Protein AF-A0A7X8FWI7-F1 (afdb_monomer_lite)

pLDDT: mean 73.32, std 18.99, range [35.81, 96.5]

Radius of gyration: 21.36 Å; chains: 1; bounding box: 43×24×58 Å

Secondary structure (DSSP, 8-state):
-EE-TTT--EE-TTTTTTS-TTT-TT--TTTGGG--S-------S------SS-PPPHHHHHHHHHHHHHHHHHHHHHH-

Sequence (80 aa):
SVKCPSCGFAGDSRAFRSGCPVCGYAVNTGDAAQQGDTRHMRGSGQKKRGSATDPLPWWIYVLSLALLALVSALVVMNAG

Foldseek 3Di:
DDADPPPRDDDDPVCCPQHPPPPCHNRDVVCVVPPPDDDDDDDDDDDPDDDDDPPPPPVVVVVVVVVVVVVVVVCVVVVD

Structure (mmCIF, N/CA/C/O backbone):
data_AF-A0A7X8FWI7-F1
#
_entry.id   AF-A0A7X8FWI7-F1
#
loop_
_atom_site.group_PDB
_atom_site.id
_atom_site.type_symbol
_atom_site.label_atom_id
_atom_site.label_alt_id
_atom_site.label_comp_id
_atom_site.label_asym_id
_atom_site.label_entity_id
_atom_site.label_seq_id
_atom_site.pdbx_PDB_ins_code
_atom_site.Cartn_x
_atom_site.Cartn_y
_atom_site.Cartn_z
_atom_site.occupancy
_atom_site.B_iso_or_equiv
_atom_site.auth_seq_id
_atom_site.auth_comp_id
_atom_site.auth_asym_id
_atom_site.auth_atom_id
_atom_site.pdbx_PDB_model_num
ATOM 1 N N . SER A 1 1 ? -20.009 6.261 24.773 1.00 65.50 1 SER A N 1
ATOM 2 C CA . SER A 1 1 ? -19.543 5.371 23.693 1.00 65.50 1 SER A CA 1
ATOM 3 C C . SER A 1 1 ? -18.760 6.203 22.693 1.00 65.50 1 SER A C 1
ATOM 5 O O . SER A 1 1 ? -19.208 7.297 22.367 1.00 65.50 1 SER A O 1
ATOM 7 N N . VAL A 1 2 ? -17.580 5.740 22.286 1.00 82.56 2 VAL A N 1
ATOM 8 C CA . VAL A 1 2 ? -16.668 6.394 21.332 1.00 82.56 2 VAL A CA 1
ATOM 9 C C . VAL A 1 2 ? -16.566 5.511 20.093 1.00 82.56 2 VAL A C 1
ATOM 11 O O . VAL A 1 2 ? -16.574 4.287 20.212 1.00 82.56 2 VAL A O 1
ATOM 14 N N . LYS A 1 3 ? -16.494 6.128 18.910 1.00 85.25 3 LYS A N 1
ATOM 15 C CA . LYS A 1 3 ? -16.351 5.442 17.621 1.00 85.25 3 LYS A CA 1
ATOM 16 C C . LYS A 1 3 ? -14.982 5.739 17.018 1.00 85.25 3 LYS A C 1
ATOM 18 O O . LYS A 1 3 ? -14.579 6.897 16.956 1.00 85.25 3 LYS A O 1
ATOM 23 N N . CYS A 1 4 ? -14.285 4.702 16.563 1.00 85.31 4 CYS A N 1
ATOM 24 C CA . CYS A 1 4 ? -13.029 4.835 15.840 1.00 85.31 4 CYS A CA 1
ATOM 25 C C . CYS A 1 4 ? -13.295 5.334 14.409 1.00 85.31 4 CYS A C 1
ATOM 27 O O . CYS A 1 4 ? -14.034 4.665 13.685 1.00 85.31 4 CYS A O 1
ATOM 29 N N . PRO A 1 5 ? -12.674 6.439 13.960 1.00 85.50 5 PRO A N 1
ATOM 30 C CA . PRO A 1 5 ? -12.839 6.930 12.591 1.00 85.50 5 PRO A CA 1
ATOM 31 C C . PRO A 1 5 ? -12.129 6.058 11.543 1.00 85.50 5 PRO A C 1
ATOM 33 O O . PRO A 1 5 ? -12.527 6.069 10.386 1.00 85.50 5 PRO A O 1
ATOM 36 N N . SER A 1 6 ? -11.107 5.285 11.927 1.00 81.12 6 SER A N 1
ATOM 37 C CA . SER A 1 6 ? -10.331 4.472 10.979 1.00 81.12 6 SER A CA 1
ATOM 38 C C . SER A 1 6 ? -10.947 3.109 10.682 1.00 81.12 6 SER A C 1
ATOM 40 O O . SER A 1 6 ? -10.884 2.654 9.547 1.00 81.12 6 SER A O 1
ATOM 42 N N . CYS A 1 7 ? -11.535 2.441 11.680 1.00 84.06 7 CYS A N 1
ATOM 43 C CA . CYS A 1 7 ? -12.107 1.098 11.503 1.00 84.06 7 CYS A CA 1
ATOM 44 C C . CYS A 1 7 ? -13.593 0.984 11.869 1.00 84.06 7 CYS A C 1
ATOM 46 O O . CYS A 1 7 ? -14.167 -0.093 11.746 1.00 84.06 7 CYS A O 1
ATOM 48 N N . GLY A 1 8 ? -14.222 2.056 12.362 1.00 85.88 8 GLY A N 1
ATOM 49 C CA . GLY A 1 8 ? -15.641 2.066 12.730 1.00 85.88 8 GLY A CA 1
ATOM 50 C C . GLY A 1 8 ? -15.985 1.377 14.056 1.00 85.88 8 GLY A C 1
ATOM 51 O O . GLY A 1 8 ? -17.151 1.373 14.447 1.00 85.88 8 GLY A O 1
ATOM 52 N N . PHE A 1 9 ? -15.004 0.820 14.776 1.00 84.75 9 PHE A N 1
ATOM 53 C CA . PHE A 1 9 ? -15.235 0.169 16.069 1.00 84.75 9 PHE A CA 1
ATOM 54 C C . PHE A 1 9 ? -15.859 1.138 17.082 1.00 84.75 9 PHE A C 1
ATOM 56 O O . PHE A 1 9 ? -15.330 2.228 17.302 1.00 84.75 9 PHE A O 1
ATOM 63 N N . ALA A 1 10 ? -16.957 0.730 17.719 1.00 87.12 10 ALA A N 1
ATOM 64 C CA . ALA A 1 10 ? -17.645 1.493 18.752 1.00 87.12 10 ALA A CA 1
ATOM 65 C C . ALA A 1 10 ? -17.506 0.788 20.106 1.00 87.12 10 ALA A C 1
ATOM 67 O O . ALA A 1 10 ? -17.802 -0.399 20.214 1.00 87.12 10 ALA A O 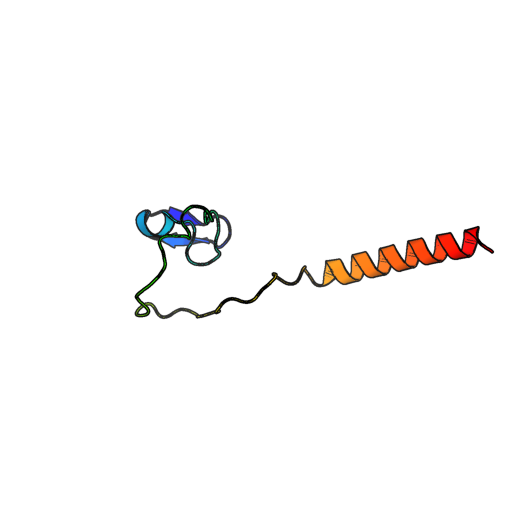1
ATOM 68 N N . GLY A 1 11 ? -17.092 1.512 21.142 1.00 83.69 11 GLY A N 1
ATOM 69 C CA . GLY A 1 11 ? -16.885 0.939 22.474 1.00 83.69 11 GLY A CA 1
ATOM 70 C C . GLY A 1 11 ? -16.866 1.983 23.587 1.00 83.69 11 GLY A C 1
ATOM 71 O O . GLY A 1 11 ? -17.113 3.172 23.366 1.00 83.69 11 GLY A O 1
ATOM 72 N N . ASP A 1 12 ? -16.580 1.548 24.810 1.00 84.44 12 ASP A N 1
ATOM 73 C CA . ASP A 1 12 ? -16.509 2.434 25.972 1.00 84.44 12 ASP A CA 1
ATOM 74 C C . ASP A 1 12 ? -15.300 3.363 25.916 1.00 84.44 12 ASP A C 1
ATOM 76 O O . ASP A 1 12 ? -14.203 2.945 25.560 1.00 84.44 12 ASP A O 1
ATOM 80 N N . SER A 1 13 ? -15.455 4.608 26.378 1.00 81.44 13 SER A N 1
ATOM 81 C CA . SER A 1 13 ? -14.375 5.607 26.368 1.00 81.44 13 SER A CA 1
ATOM 82 C C . SER A 1 13 ? -13.113 5.142 27.113 1.00 81.44 13 SER A C 1
ATOM 84 O O . SER A 1 13 ? -12.015 5.586 26.799 1.00 81.44 13 SER A O 1
ATOM 86 N N . ARG A 1 14 ? -13.243 4.221 28.083 1.00 80.19 14 ARG A N 1
ATOM 87 C CA . ARG A 1 14 ? -12.105 3.616 28.802 1.00 80.19 14 ARG A CA 1
ATOM 88 C C . ARG A 1 14 ? -11.249 2.715 27.908 1.00 80.19 14 ARG A C 1
ATOM 90 O O . ARG A 1 14 ? -10.038 2.704 28.081 1.00 80.19 14 ARG A O 1
ATOM 97 N N . ALA A 1 15 ? -11.862 2.011 26.956 1.00 75.81 15 ALA A N 1
ATOM 98 C CA . ALA A 1 15 ? -11.167 1.137 26.013 1.00 75.81 15 ALA A CA 1
ATOM 99 C C . ALA A 1 15 ? -10.371 1.917 24.953 1.00 75.81 15 ALA A C 1
ATOM 101 O O . ALA A 1 15 ? -9.492 1.343 24.326 1.00 75.81 15 ALA A O 1
ATOM 102 N N . PHE A 1 16 ? -10.661 3.213 24.777 1.00 82.50 16 PHE A N 1
ATOM 103 C CA . PHE A 1 16 ? -9.949 4.111 23.862 1.00 82.50 16 PHE A CA 1
ATOM 104 C C . PHE A 1 16 ? -8.859 4.949 24.542 1.00 82.50 16 PHE A C 1
ATOM 106 O O . PHE A 1 16 ? -8.221 5.759 23.874 1.00 82.50 16 PHE A O 1
ATOM 113 N N . ARG A 1 17 ? -8.638 4.787 25.858 1.00 81.56 17 ARG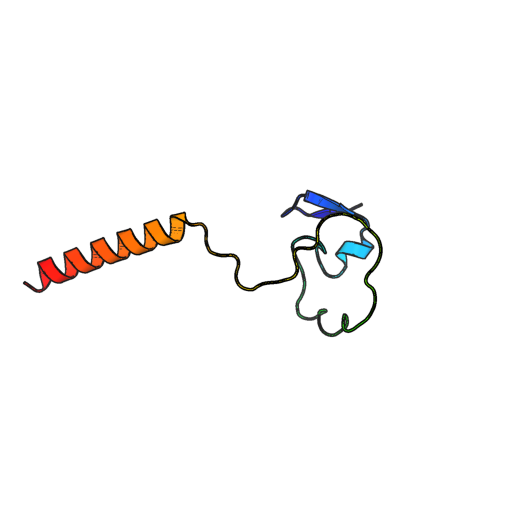 A N 1
ATOM 114 C CA . ARG A 1 17 ? -7.640 5.574 26.610 1.00 81.56 17 ARG A CA 1
ATOM 115 C C . ARG A 1 17 ? -6.233 5.453 26.032 1.00 81.56 17 ARG A C 1
ATOM 117 O O . ARG A 1 17 ? -5.515 6.439 26.025 1.00 81.56 17 ARG A O 1
ATOM 124 N N . SER A 1 18 ? -5.877 4.265 25.552 1.00 79.75 18 SER A N 1
ATOM 125 C CA . SER A 1 18 ? -4.592 3.965 24.917 1.00 79.75 18 SER A CA 1
ATOM 126 C C . SER A 1 18 ? -4.681 3.892 23.386 1.00 79.75 18 SER A C 1
ATOM 128 O O . SER A 1 18 ? -3.798 3.321 22.755 1.00 79.75 18 SER A O 1
ATOM 130 N N . GLY A 1 19 ? -5.734 4.451 22.777 1.00 81.12 19 GLY A N 1
ATOM 131 C CA . GLY A 1 19 ? -6.021 4.332 21.343 1.00 81.12 19 GLY A CA 1
ATOM 132 C C . GLY A 1 19 ? -7.018 3.215 21.015 1.00 81.12 19 GLY A C 1
ATOM 133 O O . GLY A 1 19 ? -7.579 2.565 21.894 1.00 81.12 19 GLY A O 1
ATOM 134 N N . CYS A 1 20 ? -7.307 3.007 19.729 1.00 85.06 20 CYS A N 1
ATOM 135 C CA . CYS A 1 20 ? -8.272 2.006 19.281 1.00 85.06 20 CYS A CA 1
ATOM 136 C C . CYS A 1 20 ? -7.692 0.584 19.409 1.00 85.06 20 CYS A C 1
ATOM 138 O O . CYS A 1 20 ? -6.744 0.259 18.692 1.00 85.06 20 CYS A O 1
ATOM 140 N N . PRO A 1 21 ? -8.306 -0.314 20.203 1.00 80.69 21 PRO A N 1
ATOM 141 C CA . PRO A 1 21 ? -7.779 -1.663 20.440 1.00 80.69 21 PRO A CA 1
ATOM 142 C C . PRO A 1 21 ? -7.919 -2.609 19.235 1.00 80.69 21 PRO A C 1
ATOM 144 O O . PRO A 1 21 ? -7.419 -3.729 19.275 1.00 80.69 21 PRO A O 1
ATOM 147 N N . VAL A 1 22 ? -8.626 -2.189 18.180 1.00 79.25 22 VAL A N 1
ATOM 148 C CA . VAL A 1 22 ? -8.898 -3.014 16.991 1.00 79.25 22 VAL A CA 1
ATOM 149 C C . VAL A 1 22 ? -7.903 -2.744 15.866 1.00 79.25 22 VAL A C 1
ATOM 151 O O . VAL A 1 22 ? -7.421 -3.684 15.246 1.00 79.25 22 VAL A O 1
ATOM 154 N N . CYS A 1 23 ? -7.612 -1.471 15.585 1.00 80.69 23 CYS A N 1
ATOM 155 C CA . CYS A 1 23 ? -6.760 -1.072 14.457 1.00 80.69 23 CYS A CA 1
ATOM 156 C C . CYS A 1 23 ? -5.530 -0.252 14.861 1.00 80.69 23 CYS A C 1
ATOM 158 O O . CYS A 1 23 ? -4.725 0.086 14.004 1.00 80.69 23 CYS A O 1
ATOM 160 N N . GLY A 1 24 ? -5.391 0.109 16.138 1.00 77.56 24 GLY A N 1
ATOM 161 C CA . GLY A 1 24 ? -4.270 0.919 16.605 1.00 77.56 24 GLY A CA 1
ATOM 162 C C . GLY A 1 24 ? -4.398 2.421 16.330 1.00 77.56 24 GLY A C 1
ATOM 163 O O . GLY A 1 24 ? -3.443 3.160 16.539 1.00 77.56 24 GLY A O 1
ATOM 164 N N . TYR A 1 25 ? -5.555 2.923 15.884 1.00 84.56 25 TYR A N 1
ATOM 165 C CA . TYR A 1 25 ? -5.745 4.367 15.705 1.00 84.56 25 TYR A CA 1
ATOM 166 C C . TYR A 1 25 ? -5.481 5.134 17.009 1.00 84.56 25 TYR A C 1
ATOM 168 O O . TYR A 1 25 ? -6.096 4.832 18.032 1.00 84.56 25 TYR A O 1
ATOM 176 N N . ALA A 1 26 ? -4.601 6.136 16.954 1.00 83.75 26 ALA A N 1
ATOM 177 C CA . ALA A 1 26 ? -4.183 6.948 18.098 1.00 83.75 26 ALA A CA 1
ATOM 178 C C . ALA A 1 26 ? -3.543 6.158 19.260 1.00 83.75 26 ALA A C 1
ATOM 180 O O . ALA A 1 26 ? -3.601 6.605 20.404 1.00 83.75 26 ALA A O 1
ATOM 181 N N . VAL A 1 27 ? -2.928 4.996 18.992 1.00 83.75 27 VAL A N 1
ATOM 182 C CA . VAL A 1 27 ? -2.068 4.349 19.995 1.00 83.75 27 VAL A CA 1
ATOM 183 C C . VAL A 1 27 ? -0.821 5.200 20.204 1.00 83.75 27 VAL A C 1
ATOM 185 O O . VAL A 1 27 ? -0.030 5.406 19.284 1.00 83.75 27 VAL A O 1
ATOM 188 N N . ASN A 1 28 ? -0.662 5.740 21.409 1.00 71.69 28 ASN A N 1
ATOM 189 C CA . ASN A 1 28 ? 0.506 6.534 21.752 1.00 71.69 28 ASN A CA 1
ATOM 190 C C . ASN A 1 28 ? 1.601 5.583 22.247 1.00 71.69 28 ASN A C 1
ATOM 192 O O . ASN A 1 28 ? 1.438 4.896 23.256 1.00 71.69 28 ASN A O 1
ATOM 196 N N . THR A 1 29 ? 2.721 5.506 21.533 1.00 62.28 29 THR A N 1
ATOM 197 C CA . THR A 1 29 ? 3.841 4.613 21.879 1.00 62.28 29 THR A CA 1
ATOM 198 C C . THR A 1 29 ? 4.522 4.988 23.200 1.00 62.28 29 THR A C 1
ATOM 200 O O . THR A 1 29 ? 5.229 4.158 23.764 1.00 62.28 29 THR A O 1
ATOM 203 N N . GLY A 1 30 ? 4.262 6.189 23.737 1.00 54.78 30 GLY A N 1
ATOM 204 C CA . GLY A 1 30 ? 4.682 6.606 25.081 1.00 54.78 30 GLY A CA 1
ATOM 205 C C . GLY A 1 30 ? 3.937 5.906 26.227 1.00 54.78 30 GLY A C 1
ATOM 206 O O . GLY A 1 30 ? 4.500 5.756 27.306 1.00 54.78 30 GLY A O 1
ATOM 207 N N . ASP A 1 31 ? 2.719 5.407 25.986 1.00 53.94 31 ASP A N 1
ATOM 208 C CA . ASP A 1 31 ? 1.919 4.660 26.972 1.00 53.94 31 ASP A CA 1
ATOM 209 C C . ASP A 1 31 ? 2.095 3.133 26.838 1.00 53.94 31 ASP A C 1
ATOM 211 O O . ASP A 1 31 ? 1.663 2.358 27.696 1.00 53.94 31 ASP A O 1
ATOM 215 N N . ALA A 1 32 ? 2.775 2.676 25.778 1.00 51.56 32 ALA A N 1
ATOM 216 C CA . ALA A 1 32 ? 3.022 1.258 25.501 1.00 51.56 32 ALA A CA 1
ATOM 217 C C . ALA A 1 32 ? 3.974 0.589 26.512 1.00 51.56 32 ALA A C 1
ATOM 219 O O . ALA A 1 32 ? 4.03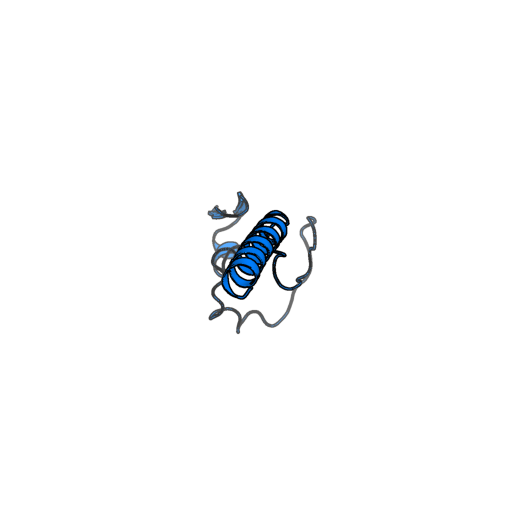7 -0.638 26.573 1.00 51.56 32 ALA A O 1
ATOM 220 N N . ALA A 1 33 ? 4.676 1.372 27.340 1.00 46.81 33 ALA A N 1
ATOM 221 C CA . ALA A 1 33 ? 5.550 0.855 28.392 1.00 46.81 33 ALA A CA 1
ATOM 222 C C . ALA A 1 33 ? 4.787 0.236 29.581 1.00 46.81 33 ALA A C 1
ATOM 224 O O . ALA A 1 33 ? 5.390 -0.499 30.359 1.00 46.81 33 ALA A O 1
ATOM 225 N N . GLN A 1 34 ? 3.475 0.482 29.721 1.00 46.69 34 GLN A N 1
ATOM 226 C CA . GLN A 1 34 ? 2.703 0.007 30.879 1.00 46.69 34 GLN A CA 1
ATOM 227 C C . GLN A 1 34 ? 1.666 -1.075 30.559 1.00 46.69 34 GLN A C 1
ATOM 229 O O . GLN A 1 34 ? 0.887 -1.458 31.429 1.00 46.69 34 GLN A O 1
ATOM 234 N N . GLN A 1 35 ? 1.678 -1.623 29.341 1.00 49.66 35 GLN A N 1
ATOM 235 C CA . GLN A 1 35 ? 0.851 -2.783 28.995 1.00 49.66 35 GLN A CA 1
ATOM 236 C C . GLN A 1 35 ? 1.700 -4.026 28.714 1.00 49.66 35 GLN A C 1
ATOM 238 O O . GLN A 1 35 ? 1.401 -4.844 27.847 1.00 49.66 35 GLN A O 1
ATOM 243 N N . GLY A 1 36 ? 2.760 -4.168 29.511 1.00 45.03 36 GLY A N 1
ATOM 244 C CA . GLY A 1 36 ? 3.290 -5.467 29.878 1.00 45.03 36 GLY A CA 1
ATOM 245 C C . GLY A 1 36 ? 2.310 -6.159 30.825 1.00 45.03 36 GLY A C 1
ATOM 246 O O . GLY A 1 36 ? 2.092 -5.714 31.946 1.00 45.03 36 GLY A O 1
ATOM 247 N N . ASP A 1 37 ? 1.772 -7.273 30.346 1.00 48.56 37 ASP A N 1
ATOM 248 C CA . ASP A 1 37 ? 1.220 -8.383 31.120 1.00 48.56 37 ASP A CA 1
ATOM 249 C C . ASP A 1 37 ? -0.285 -8.429 31.484 1.00 48.56 37 ASP A C 1
ATOM 251 O O . ASP A 1 37 ? -0.882 -7.580 32.143 1.00 48.56 37 ASP A O 1
ATOM 255 N N . THR A 1 38 ? -0.860 -9.582 31.131 1.00 47.59 38 THR A N 1
ATOM 256 C CA . THR A 1 38 ? -2.113 -10.184 31.618 1.00 47.59 38 THR A CA 1
ATOM 257 C C . THR A 1 38 ? -3.469 -9.584 31.182 1.00 47.59 38 THR A C 1
ATOM 259 O O . THR A 1 38 ? -4.108 -8.794 31.873 1.00 47.59 38 THR A O 1
ATOM 262 N N . ARG A 1 39 ? -4.041 -10.147 30.107 1.00 41.69 39 ARG A N 1
ATOM 263 C CA . ARG A 1 39 ? -5.183 -11.099 30.177 1.00 41.69 39 ARG A CA 1
ATOM 264 C C . ARG A 1 39 ? -5.849 -11.249 28.809 1.00 41.69 39 ARG A C 1
ATOM 266 O O . ARG A 1 39 ? -6.637 -10.429 28.352 1.00 41.69 39 ARG A O 1
ATOM 273 N N . HIS A 1 40 ? -5.553 -12.381 28.184 1.00 50.16 40 HIS A N 1
ATOM 274 C CA . HIS A 1 40 ? -6.459 -13.028 27.249 1.00 50.16 40 HIS A CA 1
ATOM 275 C C . HIS A 1 40 ? -7.766 -13.450 27.957 1.00 50.16 40 HIS A C 1
ATOM 277 O O . HIS A 1 40 ? -7.738 -13.755 29.147 1.00 50.16 40 HIS A O 1
ATOM 283 N N . MET A 1 41 ? -8.849 -13.574 27.169 1.00 49.25 41 MET A N 1
ATOM 284 C CA . MET A 1 41 ? -10.240 -13.979 27.497 1.00 49.25 41 MET A CA 1
ATOM 285 C C . MET A 1 41 ? -11.126 -12.793 27.934 1.00 49.25 41 MET A C 1
ATOM 287 O O . MET A 1 41 ? -10.834 -12.150 28.925 1.00 49.25 41 MET A O 1
ATOM 291 N N . ARG A 1 42 ? -12.239 -12.422 27.285 1.00 47.34 42 ARG A N 1
ATOM 292 C CA . ARG A 1 42 ? -13.226 -13.169 26.489 1.00 47.34 42 ARG A CA 1
ATOM 293 C C . ARG A 1 42 ? -14.007 -12.159 25.627 1.00 47.34 42 ARG A C 1
ATOM 295 O O . ARG A 1 42 ? -14.556 -11.201 26.154 1.00 47.34 42 ARG A O 1
ATOM 302 N N . GLY A 1 43 ? -14.070 -12.401 24.324 1.00 35.81 43 GLY A N 1
ATOM 303 C CA . GLY A 1 43 ? -14.822 -11.595 23.363 1.00 35.81 43 GLY A CA 1
ATOM 304 C C . GLY A 1 43 ? -14.519 -12.112 21.965 1.00 35.81 43 GLY A C 1
ATOM 305 O O . GLY A 1 43 ? -13.537 -11.722 21.345 1.00 35.81 43 GLY A O 1
ATOM 306 N N . SER A 1 44 ? -15.282 -13.111 21.540 1.00 47.12 44 SER A N 1
ATOM 307 C CA . SER A 1 44 ? -15.198 -13.761 20.235 1.00 47.12 44 SER A CA 1
ATOM 308 C C . SER A 1 44 ? -15.283 -12.745 19.096 1.00 47.12 44 SER A C 1
ATOM 310 O O . SER A 1 44 ? -16.316 -12.105 18.924 1.00 47.12 44 SER A O 1
ATOM 312 N N . GLY A 1 45 ? -14.212 -12.631 18.310 1.00 40.41 45 GLY A N 1
ATOM 313 C CA . GLY A 1 45 ? -14.197 -11.784 17.119 1.00 40.41 45 GLY A CA 1
ATOM 314 C C . GLY A 1 45 ? -12.796 -11.495 16.597 1.00 40.41 45 GLY A C 1
ATOM 315 O O . GLY A 1 45 ? -12.367 -10.355 16.589 1.00 40.41 45 GLY A O 1
ATOM 316 N N . GLN A 1 46 ? -12.100 -12.545 16.158 1.00 44.72 46 GLN A N 1
ATOM 317 C CA . GLN A 1 46 ? -10.921 -12.479 15.287 1.00 44.72 46 GLN A CA 1
ATOM 318 C C . GLN A 1 46 ? -9.623 -11.886 15.871 1.00 44.72 46 GLN A C 1
ATOM 320 O O . GLN A 1 46 ? -9.264 -10.724 15.714 1.00 44.72 46 GLN A O 1
ATOM 325 N N . LYS A 1 47 ? -8.807 -12.799 16.407 1.00 44.22 47 LYS A N 1
ATOM 326 C CA . LYS A 1 47 ? -7.348 -12.685 16.360 1.00 44.22 47 LYS A CA 1
ATOM 327 C C . LYS A 1 47 ? -6.911 -12.451 14.904 1.00 44.22 47 LYS A C 1
ATOM 329 O O . LYS A 1 47 ? -6.959 -13.384 14.106 1.00 44.22 47 LYS A O 1
ATOM 334 N N . LYS A 1 48 ? -6.369 -11.279 14.589 1.00 45.22 48 LYS A N 1
ATOM 335 C CA . LYS A 1 48 ? -5.157 -11.224 13.765 1.00 45.22 48 LYS A CA 1
ATOM 336 C C . LYS A 1 48 ? -4.039 -10.698 14.654 1.00 45.22 48 LYS A C 1
ATOM 338 O O . LYS A 1 48 ? -3.991 -9.533 15.019 1.00 45.22 48 LYS A O 1
ATOM 343 N N . ARG A 1 49 ? -3.229 -11.656 15.107 1.00 45.81 49 ARG A N 1
ATOM 344 C CA . ARG A 1 49 ? -1.953 -11.440 15.787 1.00 45.81 49 ARG A CA 1
ATOM 345 C C . ARG A 1 49 ? -1.049 -10.631 14.859 1.00 45.81 49 ARG A C 1
ATOM 347 O O . ARG A 1 49 ? -1.126 -10.807 13.647 1.00 45.81 49 ARG A O 1
ATOM 354 N N . GLY A 1 50 ? -0.234 -9.767 15.451 1.00 57.72 50 GLY A N 1
ATOM 355 C CA . GLY A 1 50 ? 0.647 -8.862 14.733 1.00 57.72 50 GLY A CA 1
ATOM 356 C C . GLY A 1 50 ? 1.555 -9.547 13.711 1.00 57.72 50 GLY A C 1
ATOM 357 O O . GLY A 1 50 ? 2.106 -10.619 13.948 1.00 57.72 50 GLY A O 1
ATOM 358 N N . SER A 1 51 ? 1.721 -8.854 12.597 1.00 40.47 51 SER A N 1
ATOM 359 C CA . SER A 1 51 ? 2.890 -8.862 11.725 1.00 40.47 51 SER A CA 1
ATOM 360 C C . SER A 1 51 ? 2.856 -7.488 11.061 1.00 40.47 51 SER A C 1
ATOM 362 O O . SER A 1 51 ? 1.849 -7.126 10.464 1.00 40.47 51 SER A O 1
ATOM 364 N N . ALA A 1 52 ? 3.808 -6.623 11.393 1.00 51.06 52 ALA A N 1
ATOM 365 C CA . ALA A 1 52 ? 4.924 -6.384 10.487 1.00 51.06 52 ALA A CA 1
ATOM 366 C C . ALA A 1 52 ? 4.406 -5.794 9.171 1.00 51.06 52 ALA A C 1
ATOM 368 O O . ALA A 1 52 ? 3.940 -6.540 8.320 1.00 51.06 52 ALA A O 1
ATOM 369 N N . THR A 1 53 ? 4.496 -4.465 9.069 1.00 48.41 53 THR A N 1
ATOM 370 C CA . THR A 1 53 ? 4.416 -3.697 7.823 1.00 48.41 53 THR A CA 1
ATOM 371 C C . THR A 1 53 ? 3.188 -4.033 6.984 1.00 48.41 53 THR A C 1
ATOM 373 O O . THR A 1 53 ? 3.240 -4.952 6.171 1.00 48.41 53 THR A O 1
ATOM 376 N N . ASP A 1 54 ? 2.094 -3.280 7.149 1.00 59.19 54 ASP A N 1
ATOM 377 C CA . ASP A 1 54 ? 0.972 -3.326 6.209 1.00 59.19 54 ASP A CA 1
ATOM 378 C C . ASP A 1 54 ? 1.537 -3.295 4.779 1.00 59.19 54 ASP A C 1
ATOM 380 O O . ASP A 1 54 ? 2.168 -2.297 4.404 1.00 59.19 54 ASP A O 1
ATOM 384 N N . PRO A 1 55 ? 1.433 -4.398 4.008 1.00 63.09 55 PRO A N 1
ATOM 385 C CA . PRO A 1 55 ? 1.984 -4.428 2.670 1.00 63.09 55 PRO A CA 1
ATOM 386 C C . PRO A 1 55 ? 1.299 -3.307 1.904 1.00 63.09 55 PRO A C 1
ATOM 388 O O . PRO A 1 55 ? 0.066 -3.222 1.889 1.00 63.09 55 PRO A O 1
ATOM 391 N N . LEU A 1 56 ? 2.104 -2.407 1.332 1.00 76.38 56 LEU A N 1
ATOM 392 C CA . LEU A 1 56 ? 1.574 -1.282 0.578 1.00 76.38 56 LEU A CA 1
ATOM 393 C C . LEU A 1 56 ? 0.610 -1.840 -0.479 1.00 76.38 56 LEU A C 1
ATOM 395 O O . LEU A 1 56 ? 0.836 -2.944 -0.986 1.00 76.38 56 LEU A O 1
ATOM 399 N N . PRO A 1 57 ? -0.480 -1.124 -0.800 1.00 82.69 57 PRO A N 1
ATOM 400 C CA . PRO A 1 57 ? -1.446 -1.593 -1.781 1.00 82.69 57 PRO A CA 1
ATOM 401 C C . PRO A 1 57 ? -0.732 -2.115 -3.027 1.00 82.69 57 PRO A C 1
ATOM 403 O O . PRO A 1 57 ? 0.198 -1.476 -3.510 1.00 82.69 57 PRO A O 1
ATOM 406 N N . TRP A 1 58 ? -1.158 -3.262 -3.556 1.00 83.38 58 TRP A N 1
ATOM 407 C CA . TRP A 1 58 ? -0.505 -3.924 -4.696 1.00 83.38 58 TRP A CA 1
ATOM 408 C C . TRP A 1 58 ? -0.241 -2.973 -5.887 1.00 83.38 58 TRP A C 1
ATOM 410 O O . TRP A 1 58 ? 0.740 -3.114 -6.614 1.00 83.38 58 TRP A O 1
ATOM 420 N N . TRP A 1 59 ? -1.081 -1.947 -6.033 1.00 90.00 59 TRP A N 1
ATOM 421 C CA . TRP A 1 59 ? -0.961 -0.901 -7.042 1.00 90.00 59 TRP A CA 1
ATOM 422 C C . TRP A 1 59 ? 0.280 -0.010 -6.884 1.00 90.00 59 TRP A C 1
ATOM 424 O O . TRP A 1 59 ? 0.819 0.438 -7.891 1.00 90.00 59 TRP A O 1
ATOM 434 N N . ILE A 1 60 ? 0.783 0.193 -5.658 1.00 91.19 60 ILE A N 1
ATOM 435 C CA . ILE A 1 60 ? 2.046 0.905 -5.406 1.00 91.19 60 ILE A CA 1
ATOM 436 C C . ILE A 1 60 ? 3.213 0.178 -6.077 1.00 91.19 60 ILE A C 1
ATOM 438 O O . ILE A 1 60 ? 4.082 0.842 -6.631 1.00 91.19 60 ILE A O 1
ATOM 442 N N . TYR A 1 61 ? 3.234 -1.159 -6.065 1.00 89.31 61 TYR A N 1
ATOM 443 C CA . TYR A 1 61 ? 4.299 -1.924 -6.720 1.00 89.31 61 TYR A CA 1
ATOM 444 C C . TYR A 1 61 ? 4.233 -1.799 -8.243 1.00 89.31 61 TYR A C 1
ATOM 446 O O . TYR A 1 61 ? 5.264 -1.694 -8.896 1.00 89.31 61 TYR A O 1
ATOM 454 N N . VAL A 1 62 ? 3.025 -1.768 -8.817 1.00 93.88 62 VAL A N 1
ATOM 455 C CA . VAL A 1 62 ? 2.843 -1.543 -10.261 1.00 93.88 62 VAL A CA 1
ATOM 456 C C . VAL A 1 62 ? 3.295 -0.129 -10.639 1.00 93.88 62 VAL A C 1
ATOM 458 O O . VAL A 1 62 ? 4.028 0.041 -11.610 1.00 93.88 62 VAL A O 1
ATOM 461 N N . LEU A 1 63 ? 2.914 0.876 -9.843 1.00 95.00 63 LEU A N 1
ATOM 462 C CA . LEU A 1 63 ? 3.327 2.271 -10.017 1.00 95.00 63 LEU A CA 1
ATOM 463 C C . LEU A 1 63 ? 4.843 2.440 -9.913 1.00 95.00 63 LEU A C 1
ATOM 465 O O . LEU A 1 63 ? 5.440 3.072 -10.780 1.00 95.00 63 LEU A O 1
ATOM 469 N N . SER A 1 64 ? 5.473 1.869 -8.885 1.00 95.25 64 SER A N 1
ATOM 470 C CA . SER A 1 64 ? 6.919 1.975 -8.695 1.00 95.25 64 SER A CA 1
ATOM 471 C C . SER A 1 64 ? 7.685 1.273 -9.814 1.00 95.25 64 SER A C 1
ATOM 473 O O . SER A 1 64 ? 8.637 1.845 -10.337 1.00 95.25 64 SER A O 1
ATOM 475 N N . LEU A 1 65 ? 7.239 0.088 -10.245 1.00 95.75 65 LEU A N 1
ATOM 476 C CA . LEU A 1 65 ? 7.869 -0.661 -11.331 1.00 95.75 65 LEU A CA 1
ATOM 477 C C . LEU A 1 65 ? 7.725 0.055 -12.684 1.00 95.75 65 LEU A C 1
ATOM 479 O O . LEU A 1 65 ? 8.688 0.112 -13.447 1.00 95.75 65 LEU A O 1
ATOM 483 N N . ALA A 1 66 ? 6.570 0.670 -12.955 1.00 96.25 66 ALA A N 1
ATOM 484 C CA . ALA A 1 66 ? 6.359 1.493 -14.146 1.00 96.25 66 ALA A CA 1
ATOM 485 C C . ALA A 1 66 ? 7.248 2.749 -14.151 1.00 96.25 66 ALA A C 1
ATOM 487 O O . ALA A 1 66 ? 7.856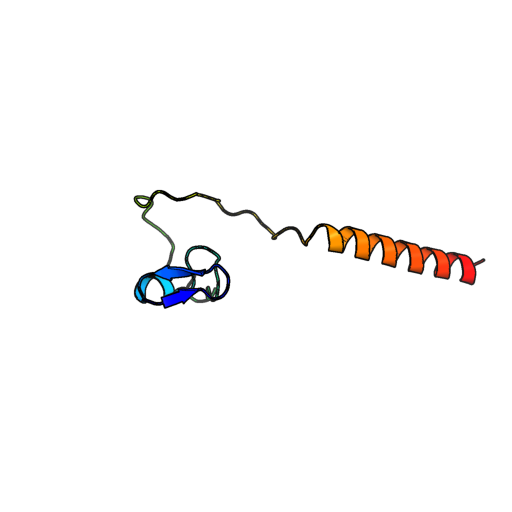 3.076 -15.170 1.00 96.25 66 ALA A O 1
ATOM 488 N N . LEU A 1 67 ? 7.361 3.432 -13.008 1.00 96.31 67 LEU A N 1
ATOM 489 C CA . LEU A 1 67 ? 8.194 4.628 -12.868 1.00 96.31 67 LEU A CA 1
ATOM 490 C C . LEU A 1 67 ? 9.680 4.294 -13.052 1.00 96.31 67 LEU A C 1
ATOM 492 O O . LEU A 1 67 ? 10.404 5.010 -13.741 1.00 96.31 67 LEU A O 1
ATOM 496 N N . LEU A 1 68 ? 10.117 3.167 -12.486 1.00 95.88 68 LEU A N 1
ATOM 497 C CA . LEU A 1 68 ? 11.486 2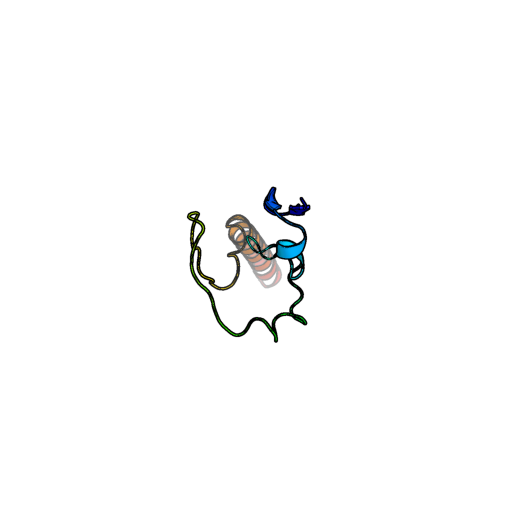.672 -12.600 1.00 95.88 68 LEU A CA 1
ATOM 498 C C . LEU A 1 68 ? 11.820 2.287 -14.048 1.00 95.88 68 LEU A C 1
ATOM 500 O O . LEU A 1 68 ? 12.875 2.673 -14.552 1.00 95.88 68 LEU A O 1
ATOM 504 N N . ALA A 1 69 ? 10.899 1.617 -14.747 1.00 95.88 69 ALA A N 1
ATOM 505 C CA . ALA A 1 69 ? 11.046 1.311 -16.167 1.00 95.88 69 ALA A CA 1
ATOM 506 C C . ALA A 1 69 ? 11.179 2.589 -17.014 1.00 95.88 69 ALA A C 1
ATOM 508 O O . ALA A 1 69 ? 12.086 2.688 -17.838 1.00 95.88 69 ALA A O 1
ATOM 509 N N . LEU A 1 70 ? 10.344 3.599 -16.764 1.00 96.38 70 LEU A N 1
ATOM 510 C CA . LEU A 1 70 ? 10.389 4.866 -17.492 1.00 96.38 70 LEU A CA 1
ATOM 511 C C . LEU A 1 70 ? 11.718 5.607 -17.291 1.00 96.38 70 LEU A C 1
ATOM 513 O O . LEU A 1 70 ? 12.330 6.041 -18.264 1.00 96.38 70 LEU A O 1
ATOM 517 N N . VAL A 1 71 ? 12.203 5.700 -16.049 1.00 96.50 71 VAL A N 1
ATOM 518 C CA . VAL A 1 71 ? 13.509 6.311 -15.754 1.00 96.50 71 VAL A CA 1
ATOM 519 C C . VAL A 1 71 ? 14.637 5.527 -16.419 1.00 96.50 71 VAL A C 1
ATOM 521 O O . VAL A 1 71 ? 15.501 6.131 -17.048 1.00 96.50 71 VAL A O 1
ATOM 524 N N . SER A 1 72 ? 14.619 4.193 -16.337 1.00 94.50 72 SER A N 1
ATOM 525 C CA . SER A 1 72 ? 15.642 3.366 -16.985 1.00 94.50 72 SER A CA 1
ATOM 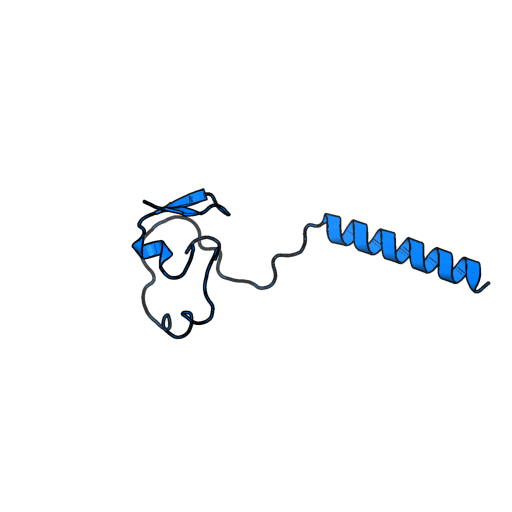526 C C . SER A 1 72 ? 15.676 3.561 -18.502 1.00 94.50 72 SER A C 1
ATOM 528 O O . SER A 1 72 ? 16.759 3.688 -19.066 1.00 94.50 72 SER A O 1
ATOM 530 N N . ALA A 1 73 ? 14.514 3.676 -19.155 1.00 95.12 73 ALA A N 1
ATOM 531 C CA . ALA A 1 73 ? 14.427 3.927 -20.588 1.00 95.12 73 ALA A CA 1
ATOM 532 C C . ALA A 1 73 ? 15.021 5.293 -20.950 1.00 95.12 73 ALA A C 1
ATOM 534 O O . ALA A 1 73 ? 15.880 5.365 -21.822 1.00 95.12 73 ALA A O 1
ATOM 535 N N . LEU A 1 74 ? 14.642 6.357 -20.234 1.00 94.38 74 LEU A N 1
ATOM 536 C CA . LEU A 1 74 ? 15.198 7.697 -20.452 1.00 94.38 74 LEU A CA 1
ATOM 537 C C . LEU A 1 74 ? 16.716 7.735 -20.262 1.00 94.38 74 LEU A C 1
ATOM 539 O O . LEU A 1 74 ? 17.417 8.345 -21.063 1.00 94.38 74 LEU A O 1
ATOM 543 N N . VAL A 1 75 ? 17.229 7.070 -19.224 1.00 95.12 75 VAL A N 1
ATOM 544 C CA . VAL A 1 75 ? 18.672 6.996 -18.970 1.00 95.12 75 VAL A CA 1
ATOM 545 C C . VAL A 1 75 ? 19.385 6.280 -20.111 1.00 95.12 75 VAL A C 1
ATOM 547 O O . VAL A 1 75 ? 20.384 6.794 -20.597 1.00 95.12 75 VAL A O 1
ATOM 550 N N . VAL A 1 76 ? 18.867 5.142 -20.581 1.00 94.75 76 VAL A N 1
ATOM 551 C CA . VAL A 1 76 ? 19.455 4.406 -21.713 1.00 94.75 76 VAL A CA 1
ATOM 552 C C . VAL A 1 76 ? 19.417 5.236 -22.997 1.00 94.75 76 VAL A C 1
ATOM 554 O O . VAL A 1 76 ? 20.409 5.287 -23.712 1.00 94.75 76 VAL A O 1
ATOM 557 N N . MET A 1 77 ? 18.309 5.928 -23.267 1.00 93.00 77 MET A N 1
ATOM 558 C CA . MET A 1 77 ? 18.134 6.773 -24.456 1.00 93.00 77 MET A CA 1
ATOM 559 C C . MET A 1 77 ? 18.989 8.047 -24.430 1.00 93.00 77 MET A C 1
ATOM 561 O O . MET A 1 77 ? 19.226 8.632 -25.477 1.00 93.00 77 MET A O 1
ATOM 565 N N . ASN A 1 78 ? 19.409 8.501 -23.249 1.00 86.81 78 ASN A N 1
ATOM 566 C CA . ASN A 1 78 ? 20.269 9.674 -23.084 1.00 86.81 78 ASN A CA 1
ATOM 567 C C . ASN A 1 78 ? 21.755 9.308 -22.915 1.00 86.81 78 ASN A C 1
ATOM 569 O O . ASN A 1 78 ? 22.617 10.173 -23.039 1.00 86.81 78 ASN A O 1
ATOM 573 N N . ALA A 1 79 ? 22.057 8.052 -22.577 1.00 76.44 79 ALA A N 1
ATOM 574 C CA . ALA A 1 79 ? 23.419 7.544 -22.420 1.00 76.44 79 ALA A CA 1
ATOM 575 C C . ALA A 1 79 ? 23.954 6.815 -23.666 1.00 76.44 79 ALA A C 1
ATOM 577 O O . ALA A 1 79 ? 25.154 6.546 -23.718 1.00 76.44 79 ALA A O 1
ATOM 578 N N . GLY A 1 80 ? 23.087 6.469 -24.623 1.00 62.56 80 GLY A N 1
ATOM 579 C CA . GLY A 1 80 ? 23.452 5.920 -25.934 1.00 62.56 80 GLY A CA 1
ATOM 580 C C . GLY A 1 80 ? 23.371 6.980 -27.016 1.00 62.56 80 GLY A C 1
ATOM 581 O O . GLY A 1 80 ? 24.383 7.153 -27.727 1.00 62.56 80 GLY A O 1
#